Protein AF-A0A6I4XGI9-F1 (afdb_monomer)

Organism: Enterococcus gallinarum (NCBI:txid1353)

pLDDT: mean 75.85, std 15.96, range [40.69, 96.5]

Solvent-accessible surface area (backbone atoms only — not comparable to full-atom values): 9192 Å² total; per-residue (Å²): 80,65,35,30,35,78,42,50,72,64,50,80,80,29,55,51,99,86,40,35,40,38,61,90,55,81,55,53,95,74,41,89,34,65,91,36,75,52,30,46,52,41,50,51,52,49,53,50,52,42,33,70,73,49,69,47,84,83,88,54,54,76,43,65,34,24,69,55,68,59,60,55,60,49,50,68,68,71,69,59,78,69,54,76,54,31,28,38,39,32,32,50,41,57,64,72,53,57,70,53,54,39,53,53,28,54,51,76,47,72,69,56,53,45,46,54,46,60,76,68,38,94,77,68,79,64,70,68,40,53,66,64,62,97,77,63,62,91,64,35,47,27,30,37,26,56,76,50,50,62,88,29,58,73,45,77,46,79,98

InterPro domains:
  IPR024211 Protein of unknown function DUF3841 [PF12952] (3-127)

Mean predicted aligned error: 8.05 Å

Structure (mmCIF, N/CA/C/O backbone):
data_AF-A0A6I4XGI9-F1
#
_entry.id   AF-A0A6I4XGI9-F1
#
loop_
_atom_site.group_PDB
_atom_site.id
_atom_site.type_symbol
_atom_site.label_atom_id
_atom_site.label_alt_id
_atom_site.label_comp_id
_atom_site.label_asym_id
_atom_site.label_entity_id
_atom_site.label_seq_id
_atom_site.pdbx_PDB_ins_code
_atom_site.Cartn_x
_atom_site.Cartn_y
_atom_site.Cartn_z
_atom_site.occupancy
_atom_site.B_iso_or_equiv
_atom_site.auth_seq_id
_atom_site.auth_comp_id
_atom_site.auth_asym_id
_atom_site.auth_atom_id
_atom_site.pdbx_PDB_model_num
ATOM 1 N N . MET A 1 1 ? -11.053 8.996 0.704 1.00 88.69 1 MET A N 1
ATOM 2 C CA . MET A 1 1 ? -10.463 8.703 -0.621 1.00 88.69 1 MET A CA 1
ATOM 3 C C . MET A 1 1 ? -10.617 7.220 -0.895 1.00 88.69 1 MET A C 1
ATOM 5 O O . MET A 1 1 ? -10.416 6.443 0.028 1.00 88.69 1 MET A O 1
ATOM 9 N N . LYS A 1 2 ? -11.011 6.824 -2.109 1.00 91.56 2 LYS A N 1
ATOM 10 C CA . LYS A 1 2 ? -11.124 5.400 -2.448 1.00 91.56 2 LYS A CA 1
ATOM 11 C C . LYS A 1 2 ? -9.781 4.866 -2.920 1.00 91.56 2 LYS A C 1
ATOM 13 O O . LYS A 1 2 ? -9.142 5.507 -3.749 1.00 91.56 2 LYS A O 1
ATOM 18 N N . VAL A 1 3 ? -9.387 3.720 -2.384 1.00 91.44 3 VAL A N 1
ATOM 19 C CA . VAL A 1 3 ? -8.209 2.964 -2.818 1.00 91.44 3 VAL A CA 1
ATOM 20 C C . VAL A 1 3 ? -8.560 1.490 -2.911 1.00 91.44 3 VAL A C 1
ATOM 22 O O . VAL A 1 3 ? -9.529 1.026 -2.302 1.00 91.44 3 VAL A O 1
ATOM 25 N N . TYR A 1 4 ? -7.772 0.764 -3.684 1.00 88.81 4 TYR A N 1
ATOM 26 C CA . TYR A 1 4 ? -8.037 -0.620 -4.025 1.00 88.81 4 TYR A CA 1
ATOM 27 C C . TYR A 1 4 ? -6.819 -1.483 -3.742 1.00 88.81 4 TYR A C 1
ATOM 29 O O . TYR A 1 4 ? -5.695 -1.024 -3.915 1.00 88.81 4 TYR A O 1
ATOM 37 N N . THR A 1 5 ? -7.039 -2.725 -3.324 1.00 86.88 5 THR A N 1
ATOM 38 C CA . THR A 1 5 ? -5.969 -3.710 -3.135 1.00 86.88 5 THR A CA 1
ATOM 39 C C . THR A 1 5 ? -6.473 -5.121 -3.427 1.00 86.88 5 THR A C 1
ATOM 41 O O . THR A 1 5 ? -7.669 -5.404 -3.317 1.00 86.88 5 THR A O 1
ATOM 44 N N . VAL A 1 6 ? -5.562 -6.000 -3.825 1.00 82.69 6 VAL A N 1
ATOM 45 C CA . VAL A 1 6 ? -5.790 -7.426 -4.058 1.00 82.69 6 VAL A CA 1
ATOM 46 C C . VAL A 1 6 ? -4.969 -8.130 -3.002 1.00 82.69 6 VAL A C 1
ATOM 48 O O . VAL A 1 6 ? -3.761 -7.928 -2.933 1.00 82.69 6 VAL A O 1
ATOM 51 N N . GLN A 1 7 ? -5.635 -8.889 -2.144 1.00 83.88 7 GLN A N 1
ATOM 52 C CA . GLN A 1 7 ? -4.990 -9.531 -1.008 1.00 83.88 7 GLN A CA 1
ATOM 53 C C . GLN A 1 7 ? -5.5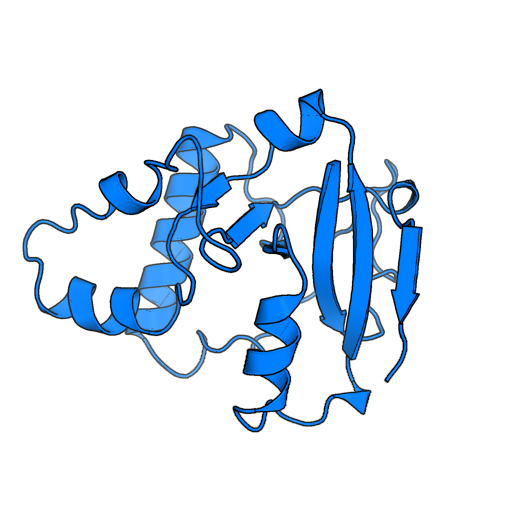21 -10.952 -0.845 1.00 83.88 7 GLN A C 1
ATOM 55 O O . GLN A 1 7 ? -6.646 -11.232 -1.276 1.00 83.88 7 GLN A O 1
ATOM 60 N N . PRO A 1 8 ? -4.745 -11.856 -0.234 1.00 81.12 8 PRO A N 1
ATOM 61 C CA . PRO A 1 8 ? -5.192 -13.219 0.011 1.00 81.12 8 PRO A CA 1
ATOM 62 C C . PRO A 1 8 ? -6.477 -13.281 0.841 1.00 81.12 8 PRO A C 1
ATOM 64 O O . PRO A 1 8 ? -6.810 -12.361 1.592 1.00 81.12 8 PRO A O 1
ATOM 67 N N . VAL A 1 9 ? -7.230 -14.372 0.703 1.00 84.50 9 VAL A N 1
ATOM 68 C CA . VAL A 1 9 ? -8.536 -14.538 1.371 1.00 84.50 9 VAL A CA 1
ATOM 69 C C . VAL A 1 9 ? -8.478 -14.418 2.900 1.00 84.50 9 VAL A C 1
ATOM 71 O O . VAL A 1 9 ? -9.483 -14.076 3.524 1.00 84.50 9 VAL A O 1
ATOM 74 N N . ASP A 1 10 ? -7.314 -14.653 3.506 1.00 84.81 10 ASP A N 1
ATOM 75 C CA . ASP A 1 10 ? -7.062 -14.573 4.946 1.00 84.81 10 ASP A CA 1
ATOM 76 C C . ASP A 1 10 ? -6.550 -13.199 5.426 1.00 84.81 10 ASP A C 1
ATOM 78 O O . ASP A 1 10 ? -6.311 -13.023 6.621 1.00 84.81 10 ASP A O 1
ATOM 82 N N . PHE A 1 11 ? -6.464 -12.196 4.544 1.00 86.19 11 PHE A N 1
ATOM 83 C CA . PHE A 1 11 ? -5.923 -10.858 4.833 1.00 86.19 11 PHE A CA 1
ATOM 84 C C . PHE A 1 11 ? -6.522 -10.181 6.080 1.00 86.19 11 PHE A C 1
ATOM 86 O O . PHE A 1 11 ? -5.827 -9.479 6.809 1.00 86.19 11 PHE A O 1
ATOM 93 N N . LEU A 1 12 ? -7.806 -10.418 6.375 1.00 89.12 12 LEU A N 1
ATOM 94 C CA . LEU A 1 12 ? -8.493 -9.827 7.533 1.00 89.12 12 LEU A CA 1
ATOM 95 C C . LEU A 1 12 ? -8.347 -10.624 8.840 1.00 89.12 12 LEU A C 1
ATOM 97 O O . LEU A 1 12 ? -8.829 -10.173 9.876 1.00 89.12 12 LEU A O 1
ATOM 101 N N . GLN A 1 13 ? -7.705 -11.795 8.829 1.00 86.81 13 GLN A N 1
ATOM 102 C CA . GLN A 1 13 ? -7.538 -12.628 10.033 1.00 86.81 13 GLN A CA 1
ATOM 103 C C . GLN A 1 13 ? -6.488 -12.083 11.012 1.00 86.81 13 GLN A C 1
ATOM 105 O O . GLN A 1 13 ? -6.298 -12.622 12.106 1.00 86.81 13 GLN A O 1
ATOM 110 N N . SER A 1 14 ? -5.772 -11.037 10.613 1.00 84.81 14 SER A N 1
ATOM 111 C CA . SER A 1 14 ? -4.613 -10.523 11.327 1.00 84.81 14 SER A CA 1
ATOM 112 C C . SER A 1 14 ? -4.762 -9.021 11.483 1.00 84.81 14 SER A C 1
ATOM 114 O O . SER A 1 14 ? -4.365 -8.238 10.628 1.00 84.81 14 SER A O 1
ATOM 116 N N . VAL A 1 15 ? -5.417 -8.635 12.571 1.00 90.38 15 VAL A N 1
ATOM 117 C CA . VAL A 1 15 ? -5.716 -7.247 12.912 1.00 90.38 15 VAL A CA 1
ATOM 118 C C . VAL A 1 15 ? -5.221 -7.004 14.328 1.00 90.38 15 VAL A C 1
ATOM 120 O O . VAL A 1 15 ? -5.436 -7.843 15.204 1.00 90.38 15 VAL A O 1
ATOM 123 N N . ASP A 1 16 ? -4.533 -5.888 14.539 1.00 90.81 16 ASP A N 1
ATOM 124 C CA . ASP A 1 16 ? -4.069 -5.503 15.868 1.00 90.81 16 ASP A CA 1
ATOM 125 C C . ASP A 1 16 ? -5.210 -4.982 16.760 1.00 90.81 16 ASP A C 1
ATOM 127 O O . ASP A 1 16 ? -6.370 -4.874 16.353 1.00 90.81 16 ASP A O 1
ATOM 131 N N . SER A 1 17 ? -4.885 -4.674 18.015 1.00 92.00 17 SER A N 1
ATOM 132 C CA . SER A 1 17 ? -5.850 -4.166 18.995 1.00 92.00 17 SER A CA 1
ATOM 133 C C . SER A 1 17 ? -6.483 -2.831 18.603 1.00 92.00 17 SER A C 1
ATOM 135 O O . SER A 1 17 ? -7.53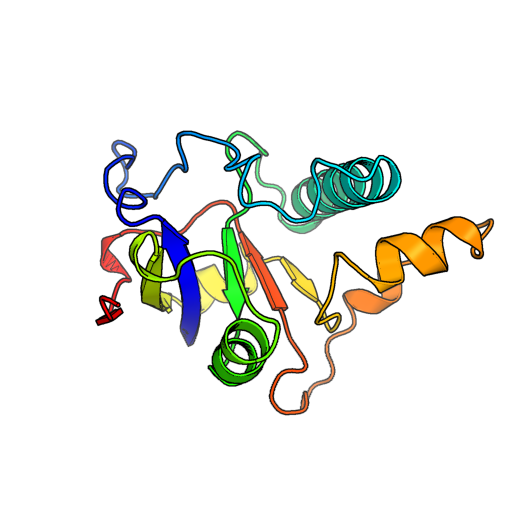9 -2.491 19.130 1.00 92.00 17 SER A O 1
ATOM 137 N N . GLU A 1 18 ? -5.853 -2.081 17.700 1.00 92.88 18 GLU A N 1
ATOM 138 C CA . GLU A 1 18 ? -6.334 -0.786 17.223 1.00 92.88 18 GLU A CA 1
ATOM 139 C C . GLU A 1 18 ? -7.175 -0.905 15.951 1.00 92.88 18 GLU A C 1
ATOM 141 O O . GLU A 1 18 ? -7.774 0.079 15.546 1.00 92.88 18 GLU A O 1
ATOM 146 N N . GLY A 1 19 ? -7.271 -2.092 15.340 1.00 93.50 19 GLY A N 1
ATOM 147 C CA . GLY A 1 19 ? -8.063 -2.309 14.131 1.00 93.50 19 GLY A CA 1
ATOM 148 C C . GLY A 1 19 ? -7.273 -2.194 12.825 1.00 93.50 19 GLY A C 1
ATOM 149 O O . GLY A 1 19 ? -7.871 -2.324 11.747 1.00 93.50 19 GLY A O 1
ATOM 150 N N . PHE A 1 20 ? -5.949 -2.015 12.885 1.00 93.31 20 PHE A N 1
ATOM 151 C CA . PHE A 1 20 ? -5.102 -2.018 11.696 1.00 93.31 20 PHE A CA 1
ATOM 152 C C . PHE A 1 20 ? -4.717 -3.431 11.281 1.00 93.31 20 PHE A C 1
ATOM 154 O O . PHE A 1 20 ? -4.314 -4.274 12.083 1.00 93.31 20 PHE A O 1
ATOM 161 N N . ILE A 1 21 ? -4.810 -3.666 9.980 1.00 91.62 21 ILE A N 1
ATOM 162 C CA . ILE A 1 21 ? -4.467 -4.931 9.351 1.00 91.62 21 ILE A CA 1
ATOM 163 C C . ILE A 1 21 ? -2.945 -5.109 9.398 1.00 91.62 21 ILE A C 1
ATOM 165 O O . ILE A 1 21 ? -2.176 -4.187 9.110 1.00 91.62 21 ILE A O 1
ATOM 169 N N . TYR A 1 22 ? -2.519 -6.300 9.792 1.00 85.62 22 TYR A N 1
ATOM 170 C CA . TYR A 1 22 ? -1.138 -6.747 9.858 1.00 85.62 22 TYR A CA 1
ATOM 171 C C . TYR A 1 22 ? -1.029 -8.019 9.016 1.00 85.62 22 TYR A C 1
ATOM 173 O O . TYR A 1 22 ? -1.487 -9.070 9.464 1.00 85.62 22 TYR A O 1
ATOM 181 N N . PRO A 1 23 ? -0.467 -7.977 7.800 1.00 68.69 23 PRO A N 1
ATOM 182 C CA . PRO A 1 23 ? -0.213 -9.201 7.051 1.00 68.69 23 PRO A CA 1
ATOM 183 C C . PRO A 1 23 ? 0.724 -10.095 7.879 1.00 68.69 23 PRO A C 1
ATOM 185 O O . PRO A 1 23 ? 1.843 -9.702 8.188 1.00 68.69 23 PRO A O 1
ATOM 188 N N . LYS A 1 24 ? 0.264 -11.284 8.296 1.00 59.53 24 LYS A N 1
ATOM 189 C CA . LYS A 1 24 ? 1.064 -12.214 9.126 1.00 59.53 24 LYS A CA 1
ATOM 190 C C . LYS A 1 24 ? 2.227 -12.860 8.377 1.00 59.53 24 LYS A C 1
ATOM 192 O O . LYS A 1 24 ? 3.072 -13.499 8.998 1.00 59.53 24 LYS A O 1
ATOM 197 N N . LYS A 1 25 ? 2.223 -12.759 7.053 1.00 62.09 25 LYS A N 1
ATOM 198 C CA . LYS A 1 25 ? 3.157 -13.424 6.161 1.00 62.09 25 LYS A CA 1
ATOM 199 C C . LYS A 1 25 ? 3.546 -12.405 5.095 1.00 62.09 25 LYS A C 1
ATOM 201 O O . LYS A 1 25 ? 2.653 -11.905 4.408 1.00 62.09 25 LYS A O 1
ATOM 206 N N . ARG A 1 26 ? 4.853 -12.203 4.881 1.00 57.97 26 ARG A N 1
ATOM 207 C CA . ARG A 1 26 ? 5.330 -11.804 3.552 1.00 57.97 26 ARG A CA 1
ATOM 208 C C . ARG A 1 26 ? 4.835 -12.922 2.667 1.00 57.97 26 ARG A C 1
ATOM 210 O O . ARG A 1 26 ? 5.286 -14.053 2.844 1.00 57.97 26 ARG A O 1
ATOM 217 N N . TYR A 1 27 ? 3.829 -12.675 1.835 1.00 53.38 27 TYR A N 1
ATOM 218 C CA . TYR A 1 27 ? 3.300 -13.702 0.943 1.00 53.38 27 TYR A CA 1
ATOM 219 C C . TYR A 1 27 ? 4.356 -13.971 -0.123 1.00 53.38 27 TYR A C 1
ATOM 221 O O . TYR A 1 27 ? 4.268 -13.481 -1.242 1.00 53.38 27 TYR A O 1
ATOM 229 N N . THR A 1 28 ? 5.412 -14.684 0.261 1.00 48.53 28 THR A N 1
ATOM 230 C CA . THR A 1 28 ? 6.630 -14.828 -0.527 1.00 48.53 28 THR A CA 1
ATOM 231 C C . THR A 1 28 ? 6.360 -15.569 -1.822 1.00 48.53 28 THR A C 1
ATOM 233 O O . THR A 1 28 ? 6.848 -15.201 -2.876 1.00 48.53 28 THR A O 1
ATOM 236 N N . GLU A 1 29 ? 5.461 -16.540 -1.737 1.00 40.69 29 GLU A N 1
ATOM 237 C CA . GLU A 1 29 ? 4.914 -17.324 -2.840 1.00 40.69 29 GLU A CA 1
ATOM 238 C C . GLU A 1 29 ? 4.033 -16.532 -3.827 1.00 40.69 29 GLU A C 1
ATOM 240 O O . GLU A 1 29 ? 3.705 -17.044 -4.894 1.00 40.69 29 GLU A O 1
ATOM 245 N N . LEU A 1 30 ? 3.620 -15.310 -3.473 1.00 41.94 30 LEU A N 1
ATOM 246 C CA . LEU A 1 30 ? 2.728 -14.456 -4.275 1.00 41.94 30 LEU A CA 1
ATOM 247 C C . LEU A 1 30 ? 3.357 -13.111 -4.627 1.00 41.94 30 LEU A C 1
ATOM 249 O O . LEU A 1 30 ? 2.870 -12.378 -5.486 1.00 41.94 30 LEU A O 1
ATOM 253 N N . SER A 1 31 ? 4.429 -12.770 -3.932 1.00 47.53 31 SER A N 1
ATOM 254 C CA . SER A 1 31 ? 5.218 -11.603 -4.214 1.00 47.53 31 SER A CA 1
ATOM 255 C C . SER A 1 31 ? 6.149 -11.951 -5.359 1.00 47.53 31 SER A C 1
ATOM 257 O O . SER A 1 31 ? 7.045 -12.785 -5.246 1.00 47.53 31 SER A O 1
ATOM 259 N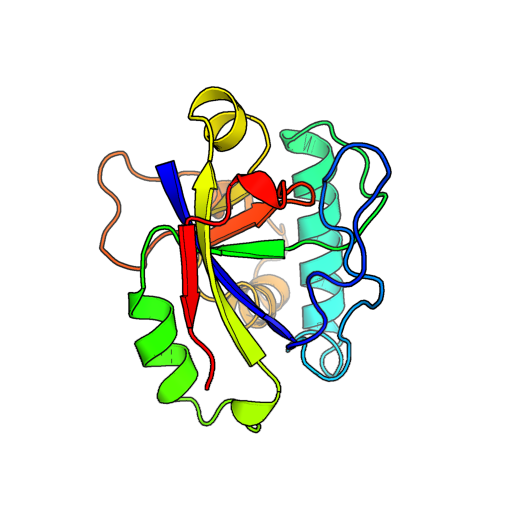 N . VAL A 1 32 ? 5.944 -11.237 -6.457 1.00 46.31 32 VAL A N 1
ATOM 260 C CA . VAL A 1 32 ? 6.785 -11.239 -7.659 1.00 46.31 32 VAL A CA 1
ATOM 261 C C . VAL A 1 32 ? 8.266 -10.941 -7.372 1.00 46.31 32 VAL A C 1
ATOM 263 O O . VAL A 1 32 ? 9.099 -11.042 -8.265 1.00 46.31 32 VAL A O 1
ATOM 266 N N . PHE A 1 33 ? 8.601 -10.587 -6.125 1.00 49.53 33 PHE A N 1
ATOM 267 C CA . PHE A 1 33 ? 9.930 -10.198 -5.685 1.00 49.53 33 PHE A CA 1
ATOM 268 C C . PHE A 1 33 ? 10.816 -11.337 -5.147 1.00 49.53 33 PHE A C 1
ATOM 270 O O . PHE A 1 33 ? 11.985 -11.089 -4.882 1.00 49.53 33 PHE A O 1
ATOM 277 N N . PHE A 1 34 ? 10.311 -12.563 -4.944 1.00 48.44 34 PHE A N 1
ATOM 278 C CA . PHE A 1 34 ? 11.075 -13.576 -4.186 1.00 48.44 34 PHE A CA 1
ATOM 279 C C . PHE A 1 34 ? 12.007 -14.469 -5.007 1.00 48.44 34 PHE A C 1
ATOM 281 O O . PHE A 1 34 ? 13.023 -14.908 -4.470 1.00 48.44 34 PHE A O 1
ATOM 288 N N . ASP A 1 35 ? 11.725 -14.681 -6.292 1.00 53.06 35 ASP A N 1
ATOM 289 C CA . ASP A 1 35 ? 12.554 -15.547 -7.146 1.00 53.06 35 ASP A CA 1
ATOM 290 C C . ASP A 1 35 ? 13.627 -14.767 -7.933 1.00 53.06 35 ASP A C 1
ATOM 292 O O . ASP A 1 35 ? 14.432 -15.362 -8.650 1.00 53.06 35 ASP A O 1
ATOM 296 N N . ASN A 1 36 ? 13.672 -13.435 -7.786 1.00 57.69 36 ASN A N 1
ATOM 297 C CA . ASN A 1 36 ? 14.638 -12.558 -8.448 1.00 57.69 36 ASN A CA 1
ATOM 298 C C . ASN A 1 36 ? 15.411 -11.711 -7.408 1.00 57.69 36 ASN A C 1
ATOM 300 O O . ASN A 1 36 ? 14.804 -10.869 -6.745 1.00 57.69 36 ASN A O 1
ATOM 304 N N . PRO A 1 37 ? 16.743 -11.877 -7.272 1.00 61.22 37 PRO A N 1
ATOM 305 C CA . PRO A 1 37 ? 17.572 -11.085 -6.357 1.00 61.22 37 PRO A CA 1
ATOM 306 C C . PRO A 1 37 ? 17.440 -9.564 -6.521 1.00 61.22 37 PRO A C 1
ATOM 308 O O . PRO A 1 37 ? 17.452 -8.843 -5.523 1.00 61.22 37 PRO A O 1
ATOM 311 N N . ASN A 1 38 ? 17.256 -9.074 -7.750 1.00 59.31 38 ASN A N 1
ATOM 312 C CA . ASN A 1 38 ? 17.071 -7.644 -8.021 1.00 59.31 38 ASN A CA 1
ATOM 313 C C . ASN A 1 38 ? 15.754 -7.141 -7.414 1.00 59.31 38 ASN A C 1
ATOM 315 O O . ASN A 1 38 ? 15.670 -6.035 -6.883 1.00 59.31 38 ASN A O 1
ATOM 319 N N . ALA A 1 39 ? 14.745 -8.007 -7.392 1.00 65.00 39 ALA A N 1
ATOM 320 C CA . ALA A 1 39 ? 13.422 -7.688 -6.898 1.00 65.00 39 ALA A CA 1
ATOM 321 C C 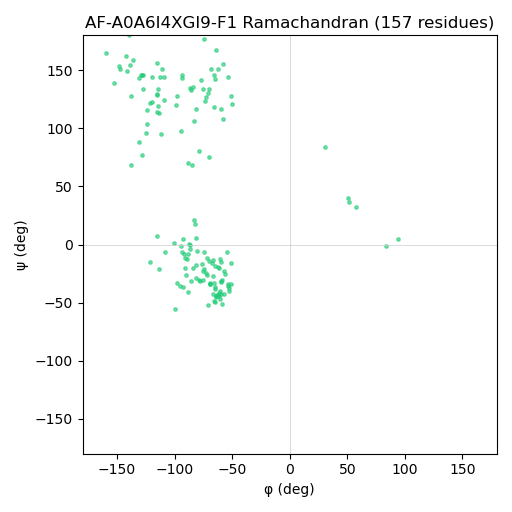. ALA A 1 39 ? 13.400 -7.624 -5.353 1.00 65.00 39 ALA A C 1
ATOM 323 O O . ALA A 1 39 ? 12.686 -6.808 -4.769 1.00 65.00 39 ALA A O 1
ATOM 324 N N . VAL A 1 40 ? 14.256 -8.403 -4.682 1.00 70.19 40 VAL A N 1
ATOM 325 C CA . VAL A 1 40 ? 14.514 -8.266 -3.238 1.00 70.19 40 VAL A CA 1
ATOM 326 C C . VAL A 1 40 ? 15.212 -6.937 -2.921 1.00 70.19 40 VAL A C 1
ATOM 328 O O . VAL A 1 40 ? 14.823 -6.259 -1.969 1.00 70.19 40 VAL A O 1
ATOM 331 N N . GLY A 1 41 ? 16.204 -6.534 -3.724 1.00 71.38 41 GLY A N 1
ATOM 332 C CA . GLY A 1 41 ? 16.886 -5.240 -3.580 1.00 71.38 41 GLY A CA 1
ATOM 333 C C . GLY A 1 41 ? 15.932 -4.052 -3.737 1.00 71.38 41 GLY A C 1
ATOM 334 O O . GLY A 1 41 ? 15.886 -3.172 -2.878 1.00 71.38 41 GLY A O 1
ATOM 335 N N . ALA A 1 42 ? 15.091 -4.095 -4.771 1.00 72.75 42 ALA A N 1
ATOM 336 C CA . ALA A 1 42 ? 14.033 -3.121 -5.022 1.00 72.75 42 ALA A CA 1
ATOM 337 C C . ALA A 1 42 ? 13.046 -2.993 -3.845 1.00 72.75 42 ALA A C 1
ATOM 339 O O . ALA A 1 42 ? 12.677 -1.882 -3.457 1.00 72.75 42 ALA A O 1
ATOM 340 N N . LEU A 1 43 ? 12.641 -4.119 -3.245 1.00 76.38 43 LEU A N 1
ATOM 341 C CA . LEU A 1 43 ? 11.765 -4.122 -2.072 1.00 76.38 43 LEU A CA 1
ATOM 342 C C . LEU A 1 43 ? 12.437 -3.469 -0.857 1.00 76.38 43 LEU A C 1
ATOM 344 O O . LEU A 1 43 ? 11.802 -2.663 -0.182 1.00 76.38 43 LEU A O 1
ATOM 348 N N . HIS A 1 44 ? 13.704 -3.784 -0.584 1.00 78.25 44 HIS A N 1
ATOM 349 C CA . HIS A 1 44 ? 14.434 -3.177 0.532 1.00 78.25 44 HIS A CA 1
ATOM 350 C C . HIS A 1 44 ? 14.598 -1.669 0.365 1.00 78.25 44 HIS A C 1
ATOM 352 O O . HIS A 1 44 ? 14.333 -0.916 1.299 1.00 78.25 44 HIS A O 1
ATOM 358 N N . TRP A 1 45 ? 14.946 -1.219 -0.837 1.00 80.75 45 TRP A N 1
ATOM 359 C CA . TRP A 1 45 ? 15.011 0.207 -1.135 1.00 80.75 45 TRP A CA 1
ATOM 360 C C . TRP A 1 45 ? 13.654 0.900 -0.935 1.00 80.75 45 TRP A C 1
ATOM 362 O O . TRP A 1 45 ? 13.569 1.960 -0.316 1.00 80.75 45 TRP A O 1
ATOM 372 N N . LEU A 1 46 ? 12.560 0.271 -1.376 1.00 81.69 46 LEU A N 1
ATOM 373 C CA . LEU A 1 46 ? 11.211 0.782 -1.136 1.00 81.69 46 LEU A CA 1
ATOM 374 C C . LEU A 1 46 ? 10.878 0.868 0.365 1.00 81.69 46 LEU A C 1
ATOM 376 O O . LEU A 1 46 ? 10.272 1.839 0.817 1.00 81.69 46 LEU A O 1
ATOM 380 N N . GLU A 1 47 ? 11.254 -0.143 1.142 1.00 86.00 47 GLU A N 1
ATOM 381 C CA . GLU A 1 47 ? 11.083 -0.174 2.597 1.00 86.00 47 GLU A CA 1
ATOM 382 C C . GLU A 1 47 ? 11.844 0.970 3.295 1.00 86.00 47 GLU A C 1
ATOM 384 O O . GLU A 1 47 ? 11.308 1.616 4.209 1.00 86.00 47 GLU A O 1
ATOM 389 N N . GLU A 1 48 ? 13.058 1.273 2.832 1.00 87.06 48 GLU A N 1
ATOM 390 C CA . GLU A 1 48 ? 13.863 2.408 3.293 1.00 87.06 48 GLU A CA 1
ATOM 391 C C . GLU A 1 48 ? 13.199 3.748 2.953 1.00 87.06 48 GLU A C 1
ATOM 393 O O . GLU A 1 48 ? 13.006 4.588 3.839 1.00 87.06 48 GLU A O 1
ATOM 398 N N . GLU A 1 49 ? 12.766 3.933 1.704 1.00 87.94 49 GLU A N 1
ATOM 399 C CA . GLU A 1 49 ? 12.099 5.159 1.259 1.00 87.94 49 GLU A CA 1
ATOM 400 C C . GLU A 1 49 ? 10.753 5.377 1.958 1.00 87.94 49 GLU A C 1
ATOM 402 O O . GLU A 1 49 ? 10.425 6.502 2.355 1.00 87.94 49 GLU A O 1
ATOM 407 N N . TYR A 1 50 ? 9.993 4.306 2.196 1.00 90.25 50 TYR A N 1
ATOM 408 C CA . TYR A 1 50 ? 8.786 4.355 3.015 1.00 90.25 50 TYR A CA 1
ATOM 409 C C . TYR A 1 50 ? 9.105 4.853 4.425 1.00 90.25 50 TYR A C 1
ATOM 411 O O . TYR A 1 50 ? 8.501 5.822 4.888 1.00 90.25 50 TYR A O 1
ATOM 419 N N . THR A 1 51 ? 10.090 4.252 5.090 1.00 90.31 51 THR A N 1
ATOM 420 C CA . THR A 1 51 ? 10.472 4.624 6.460 1.00 90.31 51 THR A CA 1
ATOM 421 C C . THR A 1 51 ? 10.942 6.081 6.536 1.00 90.31 51 THR A C 1
ATOM 423 O O . THR A 1 51 ? 10.505 6.834 7.410 1.00 90.31 51 THR A O 1
ATOM 426 N N . LYS A 1 52 ? 11.773 6.513 5.581 1.00 90.00 52 LYS A N 1
ATOM 427 C CA . LYS A 1 52 ? 12.330 7.871 5.479 1.00 90.00 52 LYS A CA 1
ATOM 428 C C . LYS A 1 52 ? 11.254 8.938 5.255 1.00 90.00 52 LYS A C 1
ATOM 430 O O . LYS A 1 52 ? 11.280 9.981 5.910 1.00 90.00 52 LYS A O 1
ATOM 435 N N . ARG A 1 53 ? 10.301 8.698 4.347 1.00 90.88 53 ARG A N 1
ATOM 436 C CA . ARG A 1 53 ? 9.298 9.702 3.934 1.00 90.88 53 ARG A CA 1
ATOM 437 C C . ARG A 1 53 ? 8.046 9.704 4.790 1.00 90.88 53 ARG A C 1
ATOM 439 O O . ARG A 1 53 ? 7.517 10.768 5.101 1.00 90.88 53 ARG A O 1
ATOM 446 N N . ILE A 1 54 ? 7.558 8.520 5.146 1.00 92.31 54 ILE A N 1
ATOM 447 C CA . ILE A 1 54 ? 6.322 8.356 5.916 1.00 92.31 54 ILE A CA 1
ATOM 448 C C . ILE A 1 54 ? 6.588 8.498 7.416 1.00 92.31 54 ILE A C 1
ATOM 450 O O . ILE A 1 54 ? 5.675 8.834 8.170 1.00 92.31 54 ILE A O 1
ATOM 454 N N . GLN A 1 55 ? 7.845 8.318 7.845 1.00 88.31 55 GLN A N 1
ATOM 455 C CA . GLN A 1 55 ? 8.269 8.440 9.244 1.00 88.31 55 GLN A CA 1
ATOM 456 C C . GLN A 1 55 ? 7.498 7.487 10.169 1.00 88.31 55 GLN A C 1
ATOM 458 O O . GLN A 1 55 ? 7.227 7.797 11.331 1.00 88.31 55 GLN A O 1
ATOM 463 N N . LEU A 1 56 ? 7.127 6.319 9.639 1.00 85.31 56 LEU A N 1
ATOM 464 C CA . LEU A 1 56 ? 6.539 5.222 10.394 1.00 85.31 56 LEU A CA 1
ATOM 465 C C . LEU A 1 56 ? 7.512 4.044 10.423 1.00 85.31 56 LEU A C 1
ATOM 467 O O . LEU A 1 56 ? 8.181 3.792 9.420 1.00 85.31 56 LEU A O 1
ATOM 471 N N . PRO A 1 57 ? 7.576 3.301 11.541 1.00 81.56 57 PRO A N 1
ATOM 472 C CA . PRO A 1 57 ? 8.380 2.094 11.601 1.00 81.56 57 PRO A CA 1
ATOM 473 C C . PRO A 1 57 ? 7.824 1.038 10.642 1.00 81.56 57 PRO A C 1
ATOM 475 O O . PRO A 1 57 ? 6.607 0.866 10.512 1.00 81.56 57 PRO A O 1
ATOM 478 N N . LEU A 1 58 ? 8.731 0.297 10.012 1.00 85.62 58 LEU A N 1
ATOM 479 C CA . LEU A 1 58 ? 8.403 -0.886 9.230 1.00 85.62 58 LEU A CA 1
ATOM 480 C C . LEU A 1 58 ? 8.303 -2.114 10.148 1.00 85.62 58 LEU A C 1
ATOM 482 O O . LEU A 1 58 ? 9.133 -3.014 10.138 1.00 85.62 58 LEU A O 1
ATOM 486 N N . ASP A 1 59 ? 7.282 -2.121 10.997 1.00 83.44 59 ASP A N 1
ATOM 487 C CA . ASP A 1 59 ? 6.973 -3.220 11.920 1.00 83.44 59 ASP A CA 1
ATOM 488 C C . ASP A 1 59 ? 6.104 -4.318 11.283 1.00 83.44 59 ASP A C 1
ATOM 490 O O . ASP A 1 59 ? 5.728 -5.284 11.949 1.00 83.44 59 ASP A O 1
ATOM 494 N N . ARG A 1 60 ? 5.736 -4.149 10.008 1.00 83.94 60 ARG A N 1
ATOM 495 C CA . ARG A 1 60 ? 4.837 -5.021 9.249 1.00 83.94 60 ARG A CA 1
ATOM 496 C C . ARG A 1 60 ? 5.019 -4.832 7.748 1.00 83.94 60 ARG A C 1
ATOM 498 O O . ARG A 1 60 ? 5.574 -3.822 7.319 1.00 83.94 60 ARG A O 1
ATOM 505 N N . ASP A 1 61 ? 4.491 -5.773 6.976 1.00 82.06 61 ASP A N 1
ATOM 506 C CA . ASP A 1 61 ? 4.627 -5.758 5.523 1.00 82.06 61 ASP A CA 1
ATOM 507 C C . ASP A 1 61 ? 3.857 -4.624 4.843 1.00 82.06 61 ASP A C 1
ATOM 509 O O . ASP A 1 61 ? 2.809 -4.163 5.311 1.00 82.06 61 ASP A O 1
ATOM 513 N N . LEU A 1 62 ? 4.389 -4.206 3.693 1.00 86.06 62 LEU A N 1
ATOM 514 C CA . LEU A 1 62 ? 3.778 -3.220 2.815 1.00 86.06 62 LEU A CA 1
ATOM 515 C C . LEU A 1 62 ? 2.542 -3.799 2.118 1.00 86.06 62 LEU A C 1
ATOM 517 O O . LEU A 1 62 ? 2.570 -4.862 1.499 1.00 86.06 62 LEU A O 1
ATOM 521 N N . ILE A 1 63 ? 1.451 -3.045 2.180 1.00 87.56 63 ILE A N 1
ATOM 522 C CA . ILE A 1 63 ? 0.200 -3.308 1.480 1.00 87.56 63 ILE A CA 1
ATOM 523 C C . ILE A 1 63 ? 0.173 -2.434 0.230 1.00 87.56 63 ILE A C 1
ATOM 525 O O . ILE A 1 63 ? 0.183 -1.203 0.320 1.00 87.56 63 ILE A O 1
ATOM 529 N N . TRP A 1 64 ? 0.093 -3.082 -0.926 1.00 85.31 64 TRP A N 1
ATOM 530 C CA . TRP A 1 64 ? 0.001 -2.436 -2.232 1.00 85.31 64 TRP A CA 1
ATOM 531 C C . TRP A 1 64 ? -1.392 -1.863 -2.469 1.00 85.31 64 TRP A C 1
ATOM 533 O O . TRP A 1 64 ? -2.404 -2.524 -2.221 1.00 85.31 64 TRP A O 1
ATOM 543 N N . LEU A 1 65 ? -1.441 -0.628 -2.953 1.00 87.75 65 LEU A N 1
ATOM 544 C CA . LEU A 1 65 ? -2.649 0.153 -3.160 1.00 87.75 65 LEU A CA 1
ATOM 545 C C . LEU A 1 65 ? -2.678 0.770 -4.556 1.00 87.75 65 LEU A C 1
ATOM 547 O O . LEU A 1 65 ? -1.686 1.308 -5.043 1.00 87.75 65 LEU A O 1
ATOM 551 N N . TRP A 1 66 ? -3.871 0.817 -5.137 1.00 86.62 66 TRP A N 1
ATOM 552 C CA . TRP A 1 66 ? -4.148 1.525 -6.383 1.00 86.62 66 TRP A CA 1
ATOM 553 C C . TRP A 1 66 ? -5.199 2.608 -6.172 1.00 86.62 66 TRP A C 1
ATOM 555 O O . TRP A 1 66 ? -6.149 2.436 -5.398 1.00 86.62 66 TRP A O 1
ATOM 565 N N . ARG A 1 67 ? -5.054 3.733 -6.881 1.00 84.56 67 ARG A N 1
ATOM 566 C CA . ARG A 1 67 ? -6.076 4.797 -6.895 1.00 84.56 67 ARG A CA 1
ATOM 567 C C . ARG A 1 67 ? -7.300 4.424 -7.727 1.00 84.56 67 ARG A C 1
ATOM 569 O O . ARG A 1 67 ? -8.377 4.985 -7.518 1.00 84.56 67 ARG A O 1
ATOM 576 N N . ASP A 1 68 ? -7.147 3.478 -8.643 1.00 81.19 68 ASP A N 1
ATOM 577 C CA . ASP A 1 68 ? -8.203 2.997 -9.516 1.00 81.19 68 ASP A CA 1
ATOM 578 C C . ASP A 1 68 ? -8.153 1.473 -9.711 1.00 81.19 68 ASP A C 1
ATOM 580 O O . ASP A 1 68 ? -7.350 0.762 -9.113 1.00 81.19 68 ASP A O 1
ATOM 584 N N . THR A 1 69 ? -9.097 0.965 -10.501 1.00 71.88 69 THR A N 1
ATOM 585 C CA . THR A 1 69 ? -9.315 -0.469 -10.698 1.00 71.88 69 THR A CA 1
ATOM 586 C C . THR A 1 69 ? -8.725 -1.000 -12.002 1.00 71.88 69 THR A C 1
ATOM 588 O O . THR A 1 69 ? -8.884 -2.189 -12.274 1.00 71.88 69 THR A O 1
ATOM 591 N N . CYS A 1 70 ? -8.061 -0.189 -12.841 1.00 65.31 70 CYS A N 1
ATOM 592 C CA . CYS A 1 70 ? -7.587 -0.705 -14.131 1.00 65.31 70 CYS A CA 1
ATOM 593 C C . CYS A 1 70 ? -6.416 -1.656 -14.008 1.00 65.31 70 CYS A C 1
ATOM 595 O O . CYS A 1 70 ? -6.319 -2.572 -14.820 1.00 65.31 70 CYS A O 1
ATOM 597 N N . HIS A 1 71 ? -5.623 -1.532 -12.949 1.00 61.88 71 HIS A N 1
ATOM 598 C CA . HIS A 1 71 ? -4.607 -2.518 -12.592 1.00 61.88 71 HIS A CA 1
ATOM 599 C C . HIS A 1 71 ? -5.185 -3.926 -12.417 1.00 61.88 71 HIS A C 1
ATOM 601 O O . HIS A 1 71 ? -4.505 -4.904 -12.694 1.00 61.88 71 HIS A O 1
ATOM 607 N N . LEU A 1 72 ? -6.478 -4.059 -12.092 1.00 59.56 72 LEU A N 1
ATOM 608 C CA . LEU A 1 72 ? -7.153 -5.361 -12.069 1.00 59.56 72 LEU A CA 1
ATOM 609 C C . LEU A 1 72 ? -7.327 -5.960 -13.461 1.00 59.56 72 LEU A C 1
ATOM 611 O O . LEU A 1 72 ? -7.336 -7.178 -13.606 1.00 59.56 72 LEU A O 1
ATOM 615 N N . LYS A 1 73 ? -7.518 -5.124 -14.489 1.00 59.88 73 LYS A N 1
ATOM 616 C CA . LYS A 1 73 ? -7.606 -5.606 -15.872 1.00 59.88 73 LYS A CA 1
ATOM 617 C C . LYS A 1 73 ? -6.253 -6.125 -16.352 1.00 59.88 73 LYS A C 1
ATOM 619 O O . LYS A 1 73 ? -6.257 -7.082 -17.116 1.00 59.88 73 LYS A O 1
ATOM 624 N N . TYR A 1 74 ? -5.155 -5.520 -15.901 1.00 57.97 74 TYR A N 1
ATOM 625 C CA . TYR A 1 74 ? -3.793 -5.989 -16.168 1.00 57.97 74 TYR A CA 1
ATOM 626 C C . TYR A 1 74 ? -3.494 -7.276 -15.395 1.00 57.97 74 TYR A C 1
ATOM 628 O O . TYR A 1 74 ? -3.280 -8.305 -16.023 1.00 57.97 74 TYR A O 1
ATOM 636 N N . ALA A 1 75 ? -3.717 -7.294 -14.076 1.00 54.28 75 ALA A N 1
ATOM 637 C CA . ALA A 1 75 ? -3.550 -8.498 -13.258 1.00 54.28 75 ALA A CA 1
ATOM 638 C C . ALA A 1 75 ? -4.333 -9.710 -13.807 1.00 54.28 75 ALA A C 1
ATOM 640 O O . ALA A 1 75 ? -3.847 -10.834 -13.797 1.00 54.28 75 ALA A O 1
ATOM 641 N N . ARG A 1 76 ? -5.544 -9.499 -14.343 1.00 56.44 76 ARG A N 1
ATOM 642 C CA . ARG A 1 76 ? -6.338 -10.565 -14.984 1.00 56.44 76 ARG A CA 1
ATOM 643 C C . ARG A 1 76 ? -5.815 -11.016 -16.352 1.00 56.44 76 ARG A C 1
ATOM 645 O O . ARG A 1 76 ? -6.161 -12.116 -16.771 1.00 56.44 76 ARG A O 1
ATOM 652 N N . LYS A 1 77 ? -5.074 -10.173 -17.074 1.00 54.06 77 LYS A N 1
ATOM 653 C CA . LYS A 1 77 ? -4.507 -10.478 -18.398 1.00 54.06 77 LYS A CA 1
ATOM 654 C C . LYS A 1 77 ? -3.156 -11.184 -18.311 1.00 54.06 77 LYS A C 1
ATOM 656 O O . LYS A 1 77 ? -2.891 -12.027 -19.160 1.00 54.06 77 LYS A O 1
ATOM 661 N N . ASP A 1 78 ? -2.369 -10.909 -17.277 1.00 51.69 78 ASP A N 1
ATOM 662 C CA . ASP A 1 78 ? -0.992 -11.410 -17.146 1.00 51.69 78 ASP A CA 1
ATOM 663 C C . ASP A 1 78 ? -0.904 -12.838 -16.571 1.00 51.69 78 ASP A C 1
ATOM 665 O O . ASP A 1 78 ? 0.130 -13.247 -16.056 1.00 51.69 78 ASP A O 1
ATOM 669 N N . ASN A 1 79 ? -1.990 -13.623 -16.652 1.00 51.16 79 ASN A N 1
ATOM 670 C CA . ASN A 1 79 ? -2.083 -14.979 -16.094 1.00 51.16 79 ASN A CA 1
ATOM 671 C C . ASN A 1 79 ? -1.654 -15.067 -14.616 1.00 51.16 79 ASN A C 1
ATOM 673 O O . ASN A 1 79 ? -1.024 -16.049 -14.218 1.00 51.16 79 ASN A O 1
ATOM 677 N N . PHE A 1 80 ? -2.015 -14.073 -13.790 1.00 52.19 80 PHE A N 1
ATOM 678 C CA . PHE A 1 80 ? -1.797 -14.171 -12.345 1.00 52.19 80 PHE A CA 1
ATOM 679 C C . PHE A 1 80 ? -2.370 -15.491 -11.813 1.00 52.19 80 PHE A C 1
ATOM 681 O O . PHE A 1 80 ? -3.522 -15.857 -12.070 1.00 52.19 80 PHE A O 1
ATOM 688 N N . THR A 1 81 ? -1.518 -16.205 -11.089 1.00 52.75 81 THR A N 1
ATOM 689 C CA . THR A 1 81 ? -1.735 -17.517 -10.488 1.00 52.75 81 THR A CA 1
ATOM 690 C C . THR A 1 81 ? -3.041 -17.542 -9.689 1.00 52.75 81 THR A C 1
ATOM 692 O O . THR A 1 81 ? -3.201 -16.771 -8.752 1.00 52.75 81 THR A O 1
ATOM 695 N N . ASP A 1 82 ? -3.966 -18.433 -10.063 1.00 64.00 82 ASP A N 1
ATOM 696 C CA . ASP A 1 82 ? -5.170 -18.834 -9.314 1.00 64.00 82 ASP A CA 1
ATOM 697 C C . ASP A 1 82 ? -5.809 -17.754 -8.406 1.00 64.00 82 ASP A C 1
ATOM 699 O O . ASP A 1 82 ? -5.618 -17.716 -7.185 1.00 64.00 82 ASP A O 1
ATOM 703 N N . PHE A 1 83 ? -6.644 -16.901 -9.008 1.00 67.50 83 PHE A N 1
ATOM 704 C CA . PHE A 1 83 ? -7.385 -15.843 -8.313 1.00 67.50 83 PHE A CA 1
ATOM 705 C C . PHE A 1 83 ? -8.347 -16.338 -7.220 1.00 67.50 83 PHE A C 1
ATOM 707 O O . PHE A 1 83 ? -8.794 -15.512 -6.421 1.00 67.50 83 PHE A O 1
ATOM 714 N N . SER A 1 84 ? -8.643 -17.643 -7.131 1.00 74.44 84 SER A N 1
ATOM 715 C CA . SER A 1 84 ? -9.511 -18.197 -6.077 1.00 74.44 84 SER A CA 1
ATOM 716 C C . SER A 1 84 ? -8.941 -18.003 -4.666 1.00 74.44 84 SER A C 1
ATOM 718 O O . SER A 1 84 ? -9.671 -18.033 -3.677 1.00 74.44 84 SER A O 1
ATOM 720 N N . LYS A 1 85 ? -7.632 -17.745 -4.562 1.00 77.00 85 LYS A N 1
ATOM 721 C CA . LYS A 1 85 ? -6.931 -17.493 -3.296 1.00 77.00 85 LYS A CA 1
ATOM 722 C C . LYS A 1 85 ? -6.944 -16.027 -2.869 1.00 77.00 85 LYS A C 1
ATOM 724 O O . LYS A 1 85 ? -6.399 -15.705 -1.813 1.00 77.00 85 LYS A O 1
ATOM 729 N N . TYR A 1 86 ? -7.575 -15.148 -3.648 1.00 80.00 86 TYR A N 1
ATOM 730 C CA . TYR A 1 86 ? -7.529 -13.705 -3.442 1.00 80.00 86 TYR A CA 1
ATOM 731 C C . TYR A 1 86 ? -8.907 -13.066 -3.428 1.00 80.00 86 TYR A C 1
ATOM 733 O O . TYR A 1 86 ? -9.798 -13.411 -4.201 1.00 80.00 86 TYR A O 1
ATOM 741 N N . ASN A 1 87 ? -9.021 -12.033 -2.604 1.00 85.19 87 ASN A N 1
ATOM 742 C CA . ASN A 1 87 ? -10.136 -11.108 -2.594 1.00 85.19 87 ASN A CA 1
ATOM 743 C C . ASN A 1 87 ? -9.688 -9.737 -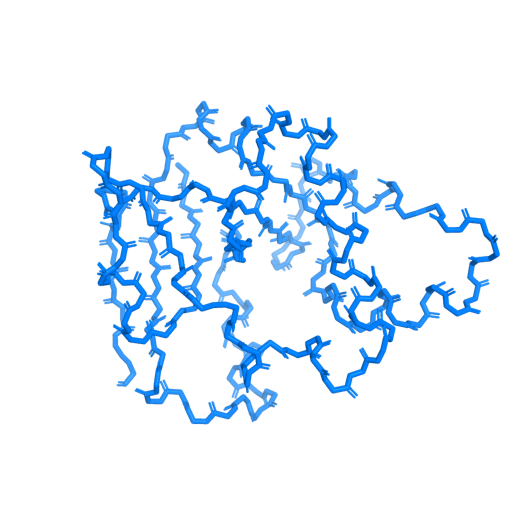3.098 1.00 85.19 87 ASN A C 1
ATOM 745 O O . ASN A 1 87 ? -8.552 -9.295 -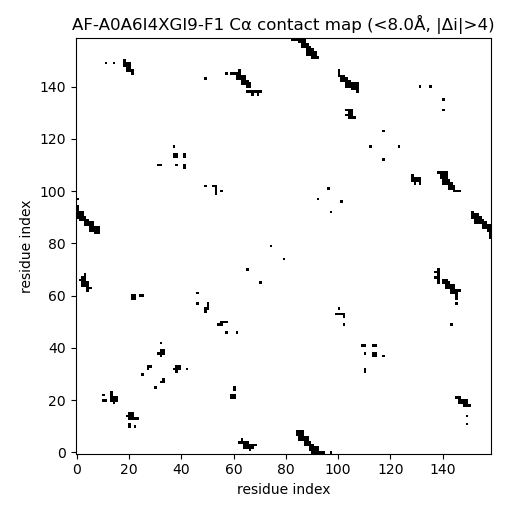2.901 1.00 85.19 87 ASN A O 1
ATOM 749 N N . PHE A 1 88 ? -10.634 -9.025 -3.695 1.00 85.19 88 PHE A N 1
ATOM 750 C CA . PHE A 1 88 ? -10.469 -7.624 -4.032 1.00 85.19 88 PHE A CA 1
ATOM 751 C C . PHE A 1 88 ? -11.117 -6.737 -2.974 1.00 85.19 88 PHE A C 1
ATOM 753 O O . PHE A 1 88 ? -12.307 -6.874 -2.678 1.00 85.19 88 PHE A O 1
ATOM 760 N N . TYR A 1 89 ? -10.352 -5.785 -2.455 1.00 89.88 89 TYR A N 1
ATOM 761 C CA . TYR A 1 89 ? -10.788 -4.869 -1.415 1.00 89.88 89 TYR A CA 1
ATOM 762 C C . TYR A 1 89 ? -10.839 -3.437 -1.941 1.00 89.88 89 TYR A C 1
ATOM 764 O O . TYR A 1 89 ? -9.898 -2.941 -2.557 1.00 89.88 89 TYR A O 1
ATOM 772 N N . CYS A 1 90 ? -11.940 -2.753 -1.643 1.00 93.31 90 CYS A N 1
ATOM 773 C CA . CYS A 1 90 ? -12.077 -1.310 -1.789 1.00 93.31 90 CYS A CA 1
ATOM 774 C C . CYS A 1 90 ? -12.119 -0.688 -0.397 1.00 93.31 90 CYS A C 1
ATOM 776 O O . CYS A 1 90 ? -13.006 -1.019 0.393 1.00 93.31 90 CYS A O 1
ATOM 778 N N . PHE A 1 91 ? -11.225 0.258 -0.137 1.00 95.06 91 PHE A N 1
ATOM 779 C CA . PHE A 1 91 ? -11.176 1.026 1.100 1.00 95.06 91 PHE A CA 1
ATOM 780 C C . PHE A 1 91 ? -11.596 2.472 0.854 1.00 95.06 91 PHE A C 1
ATOM 782 O O . PHE A 1 91 ? -11.270 3.049 -0.182 1.00 95.06 91 PHE A O 1
ATOM 789 N N . GLU A 1 92 ? -12.289 3.073 1.815 1.00 96.31 92 GLU A N 1
ATOM 790 C CA . GLU A 1 92 ? -12.556 4.505 1.877 1.00 96.31 92 GLU A CA 1
ATOM 791 C C . GLU A 1 92 ? -11.798 5.108 3.060 1.00 96.31 92 GLU A C 1
ATOM 793 O O . GLU A 1 92 ? -12.246 5.080 4.200 1.00 96.31 92 GLU A O 1
ATOM 798 N N . ILE A 1 93 ? -10.610 5.629 2.772 1.00 94.06 93 ILE A N 1
ATOM 799 C CA . ILE A 1 93 ? -9.671 6.095 3.793 1.00 94.06 93 ILE A CA 1
ATOM 800 C C . ILE A 1 93 ? -9.818 7.599 4.067 1.00 94.06 93 ILE A C 1
ATOM 802 O O . ILE A 1 93 ? -10.049 8.363 3.117 1.00 94.06 93 ILE A O 1
ATOM 806 N N . PRO A 1 94 ? -9.663 8.057 5.325 1.00 94.19 94 PRO A N 1
ATOM 807 C CA . PRO A 1 94 ? -9.636 9.481 5.657 1.00 94.19 94 PRO A CA 1
ATOM 808 C C . PRO A 1 94 ? -8.588 10.234 4.832 1.00 94.19 94 PRO A C 1
ATOM 810 O O . PRO A 1 94 ? -7.523 9.695 4.520 1.00 94.19 94 PRO A O 1
ATOM 813 N N . ILE A 1 95 ? -8.880 11.477 4.441 1.00 89.94 95 ILE A N 1
ATOM 814 C CA . ILE A 1 95 ? -8.000 12.232 3.536 1.00 89.94 95 ILE A CA 1
ATOM 815 C C . ILE A 1 95 ? -6.678 12.611 4.211 1.00 89.94 95 ILE A C 1
ATOM 817 O O . ILE A 1 95 ? -5.630 12.606 3.568 1.00 89.94 95 ILE A O 1
ATOM 821 N N . GLU A 1 96 ? -6.719 12.882 5.512 1.00 90.62 96 GLU A N 1
ATOM 822 C CA . GLU A 1 96 ? -5.551 13.149 6.347 1.00 90.62 96 GLU A CA 1
ATOM 823 C C . GLU A 1 96 ? -4.641 11.921 6.371 1.00 90.62 96 GLU A C 1
ATOM 825 O O . GLU A 1 96 ? -3.429 12.030 6.185 1.00 90.62 96 GLU A O 1
ATOM 830 N N . PHE A 1 97 ? -5.245 10.739 6.515 1.00 90.00 97 PHE A N 1
ATOM 831 C CA . PHE A 1 97 ? -4.526 9.477 6.509 1.00 90.00 97 PHE A CA 1
ATOM 832 C C . PHE A 1 97 ? -3.895 9.193 5.142 1.00 90.00 97 PHE A C 1
ATOM 834 O O . PHE A 1 97 ? -2.702 8.903 5.066 1.00 90.00 97 PHE A O 1
ATOM 841 N N . TYR A 1 98 ? -4.682 9.342 4.071 1.00 87.38 98 TYR A N 1
ATOM 842 C CA . TYR A 1 98 ? -4.263 9.155 2.679 1.00 87.38 98 TYR A CA 1
ATOM 843 C C . TYR A 1 98 ? -3.021 9.970 2.312 1.00 87.38 98 TYR A C 1
ATOM 845 O O . TYR A 1 98 ? -2.167 9.487 1.574 1.00 87.38 98 TYR A O 1
ATOM 853 N N . ARG A 1 99 ? -2.940 11.217 2.793 1.00 85.81 99 ARG A N 1
ATOM 854 C CA . ARG A 1 99 ? -1.837 12.133 2.475 1.00 85.81 99 ARG A CA 1
ATOM 855 C C . ARG A 1 99 ? -0.565 11.833 3.259 1.00 85.81 99 ARG A C 1
ATOM 857 O O . ARG A 1 99 ? 0.511 12.125 2.758 1.00 85.81 99 ARG A O 1
ATOM 864 N N . LYS A 1 100 ? -0.694 11.321 4.485 1.00 88.88 100 LYS A N 1
ATOM 865 C CA . LYS A 1 100 ? 0.433 11.185 5.414 1.00 88.88 100 LYS A CA 1
ATOM 866 C C . LYS A 1 100 ? 1.044 9.785 5.436 1.00 88.88 100 LYS A C 1
ATOM 868 O O . LYS A 1 100 ? 2.238 9.673 5.659 1.00 88.88 100 LYS A O 1
ATOM 873 N N . ASN A 1 101 ? 0.243 8.737 5.241 1.00 91.31 101 ASN A N 1
ATOM 874 C CA . ASN A 1 101 ? 0.650 7.359 5.556 1.00 91.31 101 ASN A CA 1
ATOM 875 C C . ASN A 1 101 ? 0.749 6.444 4.332 1.00 91.31 101 ASN A C 1
ATOM 877 O O . ASN A 1 101 ? 0.890 5.230 4.481 1.00 91.31 101 ASN A O 1
ATOM 881 N N . ILE A 1 102 ? 0.618 7.003 3.131 1.00 92.62 102 ILE A N 1
ATOM 882 C CA . ILE A 1 102 ? 0.744 6.248 1.890 1.00 92.62 102 ILE A CA 1
ATOM 883 C C . ILE A 1 102 ? 1.863 6.870 1.077 1.00 92.62 102 ILE A C 1
ATOM 885 O O . ILE A 1 102 ? 1.801 8.053 0.735 1.00 92.62 102 ILE A O 1
ATOM 889 N N . LEU A 1 103 ? 2.865 6.054 0.765 1.00 91.81 103 LEU A N 1
ATOM 890 C CA . LEU A 1 103 ? 3.904 6.427 -0.175 1.00 91.81 103 LEU A CA 1
ATOM 891 C C . LEU A 1 103 ? 3.379 6.147 -1.575 1.00 91.81 103 LEU A C 1
ATOM 893 O O . LEU A 1 103 ? 3.242 4.992 -1.969 1.00 91.81 103 LEU A O 1
ATOM 897 N N . TRP A 1 104 ? 3.035 7.208 -2.291 1.00 90.12 104 TRP A N 1
ATOM 898 C CA . TRP A 1 104 ? 2.539 7.133 -3.657 1.00 90.12 104 TRP A CA 1
ATOM 899 C C . TRP A 1 104 ? 3.685 7.304 -4.656 1.00 90.12 104 TRP A C 1
ATOM 901 O O . TRP A 1 104 ? 4.592 8.095 -4.420 1.00 90.12 104 TRP A O 1
ATOM 911 N N . SER A 1 105 ? 3.597 6.621 -5.791 1.00 85.69 105 SER A N 1
ATOM 912 C CA . SER A 1 105 ? 4.563 6.657 -6.885 1.00 85.69 105 SER A CA 1
ATOM 913 C C . SER A 1 105 ? 3.848 6.610 -8.235 1.00 85.69 105 SER A C 1
ATOM 915 O O . SER A 1 105 ? 2.776 6.010 -8.358 1.00 85.69 105 SER A O 1
ATOM 917 N N . ARG A 1 106 ? 4.449 7.234 -9.253 1.00 78.94 106 ARG A N 1
ATOM 918 C CA . ARG A 1 106 ? 4.008 7.198 -10.664 1.00 78.94 106 ARG A CA 1
ATOM 919 C C . ARG A 1 106 ? 4.479 5.954 -11.425 1.00 78.94 106 ARG A C 1
ATOM 921 O O . ARG A 1 106 ? 4.551 5.963 -12.652 1.00 78.94 106 ARG A O 1
ATOM 928 N N . PHE A 1 107 ? 4.884 4.925 -10.698 1.00 68.62 107 PHE A N 1
ATOM 929 C CA . PHE A 1 107 ? 5.492 3.737 -11.256 1.00 68.62 107 PHE A CA 1
ATOM 930 C C . PHE A 1 107 ? 4.582 2.536 -11.013 1.00 68.62 107 PHE A C 1
ATOM 932 O O . PHE A 1 107 ? 4.298 2.171 -9.873 1.00 68.62 107 PHE A O 1
ATOM 939 N N . ILE A 1 108 ? 4.058 1.986 -12.109 1.00 57.22 108 ILE A N 1
ATOM 940 C CA . ILE A 1 108 ? 3.002 0.962 -12.122 1.00 57.22 108 ILE A CA 1
ATOM 941 C C . ILE A 1 108 ? 3.560 -0.445 -11.880 1.00 57.22 108 ILE A C 1
ATOM 943 O O . ILE A 1 108 ? 2.829 -1.369 -11.537 1.00 57.22 108 ILE A O 1
ATOM 947 N N . GLU A 1 109 ? 4.859 -0.627 -12.042 1.00 55.97 109 GLU A N 1
ATOM 948 C CA . GLU A 1 109 ? 5.467 -1.947 -12.026 1.00 55.97 109 GLU A CA 1
ATOM 949 C C . GLU A 1 109 ? 6.748 -1.858 -11.231 1.00 55.97 109 GLU A C 1
ATOM 951 O O . GLU A 1 109 ? 7.832 -2.001 -11.764 1.00 55.97 109 GLU A O 1
ATOM 956 N N . TRP A 1 110 ? 6.651 -1.639 -9.924 1.00 56.72 110 TRP A N 1
ATOM 957 C CA . TRP A 1 110 ? 7.826 -1.652 -9.044 1.00 56.72 110 TRP A CA 1
ATOM 958 C C . TRP A 1 110 ? 8.687 -2.920 -9.209 1.00 56.72 110 TRP A C 1
ATOM 960 O O . TRP A 1 110 ? 9.834 -2.943 -8.801 1.00 56.72 110 TRP A O 1
ATOM 970 N N . HIS A 1 111 ? 8.156 -3.972 -9.825 1.00 51.19 111 HIS A N 1
ATOM 971 C CA . HIS A 1 111 ? 8.831 -5.224 -10.135 1.00 51.19 111 HIS A CA 1
ATOM 972 C C . HIS A 1 111 ? 9.524 -5.302 -11.509 1.00 51.19 111 HIS A C 1
ATOM 974 O O . HIS A 1 111 ? 10.394 -6.153 -11.647 1.00 51.19 111 HIS A O 1
ATOM 980 N N . GLU A 1 112 ? 9.198 -4.489 -12.523 1.00 47.66 112 GLU A N 1
ATOM 981 C CA . GLU A 1 112 ? 9.823 -4.635 -13.859 1.00 47.66 112 GLU A CA 1
ATOM 982 C C . GLU A 1 112 ? 10.962 -3.638 -14.106 1.00 47.66 112 GLU A C 1
ATOM 984 O O . GLU A 1 112 ? 12.093 -4.078 -14.323 1.00 47.66 112 GLU A O 1
ATOM 989 N N . PRO A 1 113 ? 10.769 -2.315 -13.991 1.00 46.25 113 PRO A N 1
ATOM 990 C CA . PRO A 1 113 ? 11.831 -1.377 -14.282 1.00 46.25 113 PRO A CA 1
ATOM 991 C C . PRO A 1 113 ? 12.685 -1.023 -13.052 1.00 46.25 113 PRO A C 1
ATOM 993 O O . PRO A 1 113 ? 13.799 -0.582 -13.267 1.00 46.25 113 PRO A O 1
ATOM 996 N N . LEU A 1 114 ? 12.324 -1.352 -11.793 1.00 44.72 114 LEU A N 1
ATOM 997 C CA . LEU A 1 114 ? 13.356 -1.390 -10.725 1.00 44.72 114 LEU A CA 1
ATOM 998 C C . LEU A 1 114 ? 14.367 -2.518 -10.969 1.00 44.72 114 LEU A C 1
ATOM 1000 O O . LEU A 1 114 ? 15.511 -2.378 -10.573 1.00 44.72 114 LEU A O 1
ATOM 1004 N N . ASN A 1 115 ? 13.984 -3.599 -11.657 1.00 47.38 115 ASN A N 1
ATOM 1005 C CA . ASN A 1 115 ? 14.916 -4.668 -12.019 1.00 47.38 115 ASN A CA 1
ATOM 1006 C C . ASN A 1 115 ? 15.790 -4.313 -13.228 1.00 47.38 115 ASN A C 1
ATOM 1008 O O . ASN A 1 115 ? 16.918 -4.786 -13.291 1.00 47.38 115 ASN A O 1
ATOM 1012 N N . HIS A 1 116 ? 15.291 -3.502 -14.170 1.00 45.94 116 HIS A N 1
ATOM 1013 C CA . HIS A 1 116 ? 16.045 -3.107 -15.365 1.00 45.94 116 HIS A CA 1
ATOM 1014 C C . HIS A 1 116 ? 16.813 -1.789 -15.206 1.00 45.94 116 HIS A C 1
ATOM 1016 O O . HIS A 1 116 ? 17.925 -1.678 -15.708 1.00 45.94 116 HIS A O 1
ATOM 1022 N N . GLU A 1 117 ? 16.266 -0.807 -14.490 1.00 48.72 117 GLU A N 1
ATOM 1023 C CA . GLU A 1 117 ? 16.924 0.483 -14.275 1.00 48.72 117 GLU A CA 1
ATOM 1024 C C . GLU A 1 117 ? 17.971 0.424 -13.150 1.00 48.72 117 GLU A C 1
ATOM 1026 O O . GLU A 1 117 ? 18.979 1.114 -13.262 1.00 48.72 117 GLU A O 1
ATOM 1031 N N . TRP A 1 118 ? 17.829 -0.447 -12.130 1.00 48.44 118 TRP A N 1
ATOM 1032 C CA . TRP A 1 118 ? 18.920 -0.712 -11.163 1.00 48.44 118 TRP A CA 1
ATOM 1033 C C . TRP A 1 118 ? 20.182 -1.261 -11.830 1.00 48.44 118 TRP A C 1
ATOM 1035 O O . TRP A 1 118 ? 21.283 -1.032 -11.337 1.00 48.44 118 TRP A O 1
ATOM 1045 N N . GLU A 1 119 ? 20.035 -2.019 -12.918 1.00 49.09 119 GLU A N 1
ATOM 1046 C CA . GLU A 1 119 ? 21.174 -2.590 -13.642 1.00 49.09 119 GLU A CA 1
ATOM 1047 C C . GLU A 1 119 ? 21.917 -1.541 -14.478 1.00 49.09 119 GLU A C 1
ATOM 10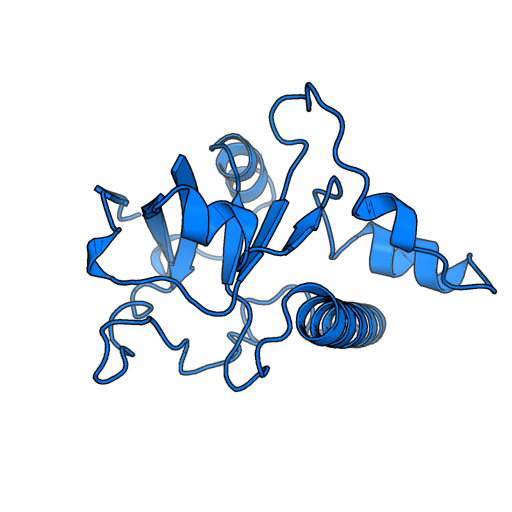49 O O . GLU A 1 119 ? 23.090 -1.735 -14.797 1.00 49.09 119 GLU A O 1
ATOM 1054 N N . THR A 1 120 ? 21.253 -0.441 -14.844 1.00 52.06 120 THR A N 1
ATOM 1055 C CA . THR A 1 120 ? 21.784 0.550 -15.791 1.00 52.06 120 THR A CA 1
ATOM 1056 C C . THR A 1 120 ? 22.071 1.919 -15.186 1.00 52.06 120 THR A C 1
ATOM 1058 O O . THR A 1 120 ? 22.843 2.674 -15.773 1.00 52.06 120 THR A O 1
ATOM 1061 N N . ASP A 1 121 ? 21.459 2.265 -14.052 1.00 55.78 121 ASP A N 1
ATOM 1062 C CA . ASP A 1 121 ? 21.702 3.534 -13.369 1.00 55.78 121 ASP A CA 1
ATOM 1063 C C . ASP A 1 121 ? 22.766 3.362 -12.278 1.00 55.78 121 ASP A C 1
ATOM 1065 O O . ASP A 1 121 ? 22.486 2.949 -11.151 1.00 55.78 121 ASP A O 1
ATOM 1069 N N . GLU A 1 122 ? 24.007 3.714 -12.622 1.00 50.66 122 GLU A N 1
ATOM 1070 C CA . GLU A 1 122 ? 25.161 3.686 -11.715 1.00 50.66 122 GLU A CA 1
ATOM 1071 C C . GLU A 1 122 ? 24.979 4.597 -10.480 1.00 50.66 122 GLU A C 1
ATOM 1073 O O . GLU A 1 122 ? 25.705 4.435 -9.498 1.00 50.66 122 GLU A O 1
ATOM 1078 N N . ASN A 1 123 ? 24.002 5.521 -10.501 1.00 53.88 123 ASN A N 1
ATOM 1079 C CA . ASN A 1 123 ? 23.731 6.475 -9.420 1.00 53.88 123 ASN A CA 1
ATOM 1080 C C . ASN A 1 123 ? 22.440 6.188 -8.624 1.00 53.88 123 ASN A C 1
ATOM 1082 O O . ASN A 1 123 ? 22.219 6.841 -7.605 1.00 53.88 123 ASN A O 1
ATOM 1086 N N . GLN A 1 124 ? 21.620 5.209 -9.037 1.00 56.22 124 GLN A N 1
ATOM 1087 C CA . GLN A 1 124 ? 20.389 4.775 -8.347 1.00 56.22 124 GLN A CA 1
ATOM 1088 C C . GLN A 1 124 ? 19.389 5.908 -7.999 1.00 56.22 124 GLN A C 1
ATOM 1090 O O . GLN A 1 124 ? 18.737 5.867 -6.949 1.00 56.22 124 GLN A O 1
ATOM 1095 N N . GLU A 1 125 ? 19.226 6.933 -8.845 1.00 59.09 125 GLU A N 1
ATOM 1096 C CA . GLU A 1 125 ? 18.379 8.098 -8.523 1.00 59.09 125 GLU A CA 1
ATOM 1097 C C . GLU A 1 125 ? 16.900 7.899 -8.934 1.00 59.09 125 GLU A C 1
ATOM 1099 O O . GLU A 1 125 ? 16.343 8.572 -9.806 1.00 59.09 125 GLU A O 1
ATOM 1104 N N . PHE A 1 126 ? 16.198 7.008 -8.227 1.00 70.31 126 PHE A N 1
ATOM 1105 C CA . PHE A 1 126 ? 14.761 6.738 -8.433 1.00 70.31 126 PHE A CA 1
ATOM 1106 C C . PHE A 1 126 ? 13.821 7.748 -7.760 1.00 70.31 126 PHE A C 1
ATOM 1108 O O . PHE A 1 126 ? 12.606 7.595 -7.789 1.00 70.31 126 PHE A O 1
ATOM 1115 N N . GLU A 1 127 ? 14.354 8.809 -7.162 1.00 75.50 127 GLU A N 1
ATOM 1116 C CA . GLU A 1 127 ? 13.597 9.828 -6.419 1.00 75.50 127 GLU A CA 1
ATOM 1117 C C . GLU A 1 127 ? 12.439 10.440 -7.233 1.00 75.50 127 GLU A C 1
ATOM 1119 O O . GLU A 1 127 ? 11.359 10.714 -6.702 1.00 75.50 127 GLU A O 1
ATOM 1124 N N . HIS A 1 128 ? 12.629 10.580 -8.546 1.00 78.38 128 HIS A N 1
ATOM 1125 C CA . HIS A 1 128 ? 11.660 11.163 -9.471 1.00 78.38 128 HIS A CA 1
ATOM 1126 C C . HIS A 1 128 ? 10.358 10.344 -9.610 1.00 78.38 128 HIS A C 1
ATOM 1128 O O . HIS A 1 128 ? 9.333 10.872 -10.055 1.00 78.38 128 HIS A O 1
ATOM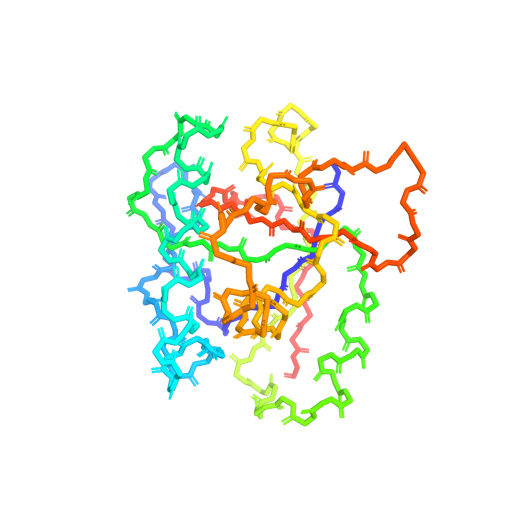 1134 N N . ILE A 1 129 ? 10.344 9.061 -9.219 1.00 79.12 129 ILE A N 1
ATOM 1135 C CA . ILE A 1 129 ? 9.119 8.243 -9.235 1.00 79.12 129 ILE A CA 1
ATOM 1136 C C . ILE A 1 129 ? 8.097 8.721 -8.196 1.00 79.12 129 ILE A C 1
ATOM 1138 O O . ILE A 1 129 ? 6.918 8.375 -8.276 1.00 79.12 129 ILE A O 1
ATOM 1142 N N . PHE A 1 130 ? 8.517 9.532 -7.225 1.00 84.44 130 PHE A N 1
ATOM 1143 C CA . PHE A 1 130 ? 7.633 10.116 -6.219 1.00 84.44 130 PHE A CA 1
ATOM 1144 C C . PHE A 1 130 ? 7.021 11.454 -6.665 1.00 84.44 130 PHE A C 1
ATOM 1146 O O . PHE A 1 130 ? 6.093 11.953 -6.020 1.00 84.44 130 PHE A O 1
ATOM 1153 N N . ASP A 1 131 ? 7.461 12.007 -7.800 1.00 84.25 131 ASP A N 1
ATOM 1154 C CA . ASP A 1 131 ? 6.938 13.252 -8.365 1.00 84.25 131 ASP A CA 1
ATOM 1155 C C . ASP A 1 131 ? 5.614 13.014 -9.100 1.00 84.25 131 ASP A C 1
ATOM 1157 O O . ASP A 1 131 ? 5.531 12.895 -10.328 1.00 84.25 131 ASP A O 1
ATOM 1161 N N . ILE A 1 132 ? 4.535 12.933 -8.322 1.00 84.81 132 ILE A N 1
ATOM 1162 C CA . ILE A 1 132 ? 3.196 12.677 -8.852 1.00 84.81 132 ILE A CA 1
ATOM 1163 C C . ILE A 1 132 ? 2.663 13.924 -9.565 1.00 84.81 132 ILE A C 1
ATOM 1165 O O . ILE A 1 132 ? 2.519 14.983 -8.941 1.00 84.81 132 ILE A O 1
ATOM 1169 N N . PRO A 1 133 ? 2.284 13.820 -10.851 1.00 81.12 133 PRO A N 1
ATOM 1170 C CA . PRO A 1 133 ? 1.688 14.937 -11.568 1.00 81.12 133 PRO A CA 1
ATOM 1171 C C . PRO A 1 133 ? 0.358 15.357 -10.930 1.00 81.12 133 PRO A C 1
ATOM 1173 O O . PRO A 1 133 ? -0.389 14.542 -10.391 1.00 81.12 133 PRO A O 1
ATOM 1176 N N . LYS A 1 134 ? 0.002 16.643 -11.055 1.00 82.25 134 LYS A N 1
ATOM 1177 C CA . LYS A 1 134 ? -1.280 17.176 -10.544 1.00 82.25 134 LYS A CA 1
ATOM 1178 C C . LYS A 1 134 ? -2.502 16.473 -11.152 1.00 82.25 134 LYS A C 1
ATOM 1180 O O . LYS A 1 134 ? -3.535 16.354 -10.496 1.00 82.25 134 LYS A O 1
ATOM 1185 N N . HIS A 1 135 ? -2.367 16.010 -12.393 1.00 80.81 135 HIS A N 1
ATOM 1186 C CA . HIS A 1 135 ? -3.392 15.301 -13.153 1.00 80.81 135 HIS A CA 1
ATOM 1187 C C . HIS A 1 135 ? -2.798 13.995 -13.691 1.00 80.81 135 HIS A C 1
ATOM 1189 O O . HIS A 1 135 ? -2.416 13.948 -14.858 1.00 80.81 135 HIS A O 1
ATOM 1195 N N . PRO A 1 136 ? -2.645 12.965 -12.841 1.00 78.81 136 PRO A N 1
ATOM 1196 C CA . PRO A 1 136 ? -2.133 11.687 -13.305 1.00 78.81 136 PRO A CA 1
ATOM 1197 C C . PRO A 1 136 ? -3.128 11.050 -14.270 1.00 78.81 136 PRO A C 1
ATOM 1199 O O . PRO A 1 136 ? -4.346 11.201 -14.100 1.00 78.81 136 PRO A O 1
ATOM 1202 N N . GLY A 1 137 ? -2.605 10.345 -15.268 1.00 74.56 137 GLY A N 1
ATOM 1203 C CA . GLY A 1 137 ? -3.409 9.484 -16.110 1.00 74.56 137 GLY A CA 1
ATOM 1204 C C . GLY A 1 137 ? -4.015 8.342 -15.301 1.00 74.56 137 GLY A C 1
ATOM 1205 O O . GLY A 1 137 ? -3.702 8.095 -14.131 1.00 74.56 137 GLY A O 1
ATOM 1206 N N . TYR A 1 138 ? -4.968 7.676 -15.934 1.00 72.31 138 TYR A N 1
ATOM 1207 C CA . TYR A 1 138 ? -5.658 6.548 -15.336 1.00 72.31 138 TYR A CA 1
ATOM 1208 C C . TYR A 1 138 ? -4.721 5.342 -15.285 1.00 72.31 138 TYR A C 1
ATOM 1210 O O . TYR A 1 138 ? -4.168 4.962 -16.313 1.00 72.31 138 TYR A O 1
ATOM 1218 N N . GLY A 1 139 ? -4.563 4.754 -14.104 1.00 71.38 139 GLY A N 1
ATOM 1219 C CA . GLY A 1 139 ? -3.606 3.690 -13.855 1.00 71.38 139 GLY A CA 1
ATOM 1220 C C . GLY A 1 139 ? -2.192 4.167 -13.557 1.00 71.38 139 GLY A C 1
ATOM 1221 O O . GLY A 1 139 ? -1.354 3.338 -13.278 1.00 71.38 139 GLY A O 1
ATOM 1222 N N . ASP A 1 140 ? -1.881 5.463 -13.559 1.00 74.56 140 ASP A N 1
ATOM 1223 C CA . ASP A 1 140 ? -0.473 5.880 -13.448 1.00 74.56 140 ASP A CA 1
ATOM 1224 C C . ASP A 1 140 ? 0.097 5.773 -12.031 1.00 74.56 140 ASP A C 1
ATOM 1226 O O . ASP A 1 140 ? 1.309 5.832 -11.848 1.00 74.56 140 ASP A O 1
ATOM 1230 N N . ILE A 1 141 ? -0.764 5.663 -11.012 1.00 82.94 141 ILE A N 1
ATOM 1231 C CA . ILE A 1 141 ? -0.365 5.846 -9.615 1.00 82.94 141 ILE A CA 1
ATOM 1232 C C . ILE A 1 141 ? -0.612 4.595 -8.779 1.00 82.94 141 ILE A C 1
ATOM 1234 O O . ILE A 1 141 ? -1.756 4.171 -8.574 1.00 82.94 141 ILE A O 1
ATOM 1238 N N . GLN A 1 142 ? 0.467 4.114 -8.173 1.00 84.81 142 GLN A N 1
ATOM 1239 C CA . GLN A 1 142 ? 0.452 3.079 -7.148 1.00 84.81 142 GLN A CA 1
ATOM 1240 C C . GLN A 1 142 ? 0.938 3.636 -5.826 1.00 84.81 142 GLN A C 1
ATOM 1242 O O . GLN A 1 142 ? 1.651 4.636 -5.782 1.00 84.81 142 GLN A O 1
ATOM 1247 N N . GLY A 1 143 ? 0.541 3.005 -4.735 1.00 88.25 143 GLY A N 1
ATOM 1248 C CA . GLY A 1 143 ? 1.038 3.366 -3.425 1.00 88.25 143 GLY A CA 1
ATOM 1249 C C . GLY A 1 143 ? 1.247 2.163 -2.542 1.00 88.25 143 GLY A C 1
ATOM 1250 O O . GLY A 1 143 ? 0.691 1.093 -2.777 1.00 88.25 143 GLY A O 1
ATOM 1251 N N . VAL A 1 144 ? 2.027 2.368 -1.494 1.00 88.88 144 VAL A N 1
ATOM 1252 C CA . VAL A 1 144 ? 2.224 1.379 -0.443 1.00 88.88 144 VAL A CA 1
ATOM 1253 C C . VAL A 1 144 ? 1.958 1.989 0.921 1.00 88.88 144 VAL A C 1
ATOM 1255 O O . VAL A 1 144 ? 2.200 3.174 1.166 1.00 88.88 144 VAL A O 1
ATOM 1258 N N . THR A 1 145 ? 1.422 1.173 1.818 1.00 91.94 145 THR A N 1
ATOM 1259 C CA . THR A 1 145 ? 1.234 1.537 3.220 1.00 91.94 145 THR A CA 1
ATOM 1260 C C . THR A 1 145 ? 1.382 0.323 4.108 1.00 91.94 145 THR A C 1
ATOM 1262 O O . THR A 1 145 ? 1.045 -0.785 3.712 1.00 91.94 145 THR A O 1
ATOM 1265 N N . THR A 1 146 ? 1.813 0.528 5.342 1.00 89.88 146 THR A N 1
ATOM 1266 C CA . THR A 1 146 ? 1.737 -0.508 6.372 1.00 89.88 146 THR A CA 1
ATOM 1267 C C . THR A 1 146 ? 0.416 -0.460 7.140 1.00 89.88 146 THR A C 1
ATOM 1269 O O . THR A 1 146 ? 0.096 -1.373 7.888 1.00 89.88 146 THR A O 1
ATOM 1272 N N . ARG A 1 147 ? -0.387 0.598 7.007 1.00 90.38 147 ARG A N 1
ATOM 1273 C CA . ARG A 1 147 ? -1.505 0.868 7.917 1.00 90.38 147 ARG A CA 1
ATOM 1274 C C . ARG A 1 147 ? -2.812 1.013 7.137 1.00 90.38 147 ARG A C 1
ATOM 1276 O O . ARG A 1 147 ? -3.158 2.088 6.665 1.00 90.38 147 ARG A O 1
ATOM 1283 N N . LEU A 1 148 ? -3.583 -0.067 7.039 1.00 93.44 148 LEU A N 1
ATOM 1284 C CA . LEU A 1 148 ? -4.990 -0.012 6.629 1.00 93.44 148 LEU A CA 1
ATOM 1285 C C . LEU A 1 148 ? -5.879 -0.451 7.779 1.00 93.44 148 LEU A C 1
ATOM 1287 O O . LEU A 1 148 ? -5.669 -1.514 8.357 1.00 93.44 148 LEU A O 1
ATOM 1291 N N . HIS A 1 149 ? -6.882 0.356 8.097 1.00 95.19 149 HIS A N 1
ATOM 1292 C CA . HIS A 1 149 ? -7.857 0.020 9.120 1.00 95.19 149 HIS A CA 1
ATOM 1293 C C . HIS A 1 149 ? -8.997 -0.809 8.523 1.00 95.19 149 HIS A C 1
ATOM 1295 O O . HIS A 1 149 ? -9.544 -0.457 7.472 1.00 95.19 149 HIS A O 1
ATOM 1301 N N . LYS A 1 150 ? -9.399 -1.891 9.199 1.00 94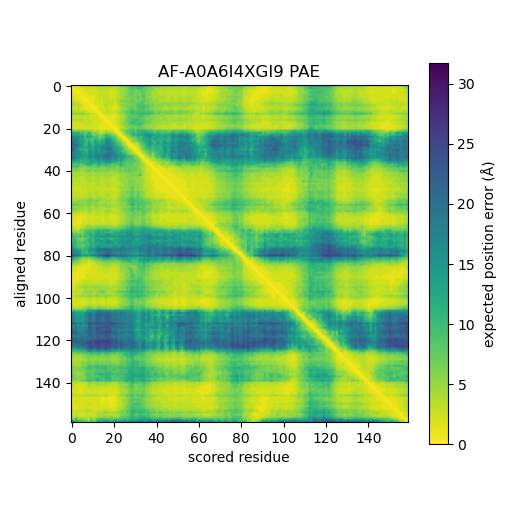.75 150 LYS A N 1
ATOM 1302 C CA . LYS A 1 150 ? -10.469 -2.783 8.712 1.00 94.75 150 LYS A CA 1
ATOM 1303 C C . LYS A 1 150 ? -11.813 -2.063 8.526 1.00 94.75 150 LYS A C 1
ATOM 1305 O O . LYS A 1 150 ? -12.555 -2.375 7.603 1.00 94.75 150 LYS A O 1
ATOM 1310 N N . ASP A 1 151 ? -12.101 -1.056 9.349 1.00 95.81 151 ASP A N 1
ATOM 1311 C CA . ASP A 1 151 ? -13.375 -0.323 9.280 1.00 95.81 151 ASP A CA 1
ATOM 1312 C C . ASP A 1 151 ? -13.471 0.596 8.052 1.00 95.81 151 ASP A C 1
ATOM 1314 O O . ASP A 1 151 ? -14.548 1.083 7.720 1.00 95.81 151 ASP A O 1
ATOM 1318 N N . TRP A 1 152 ? -12.362 0.827 7.341 1.00 96.50 152 TRP A N 1
ATOM 1319 C CA . TRP A 1 152 ? -12.380 1.574 6.082 1.00 96.50 152 TRP A CA 1
ATOM 1320 C C . TRP A 1 152 ? -12.820 0.710 4.897 1.00 96.50 152 TRP A C 1
ATOM 1322 O O . TRP A 1 152 ? -12.969 1.231 3.793 1.00 96.50 152 TRP A O 1
ATOM 1332 N N . ILE A 1 153 ? -13.030 -0.597 5.079 1.00 94.94 153 ILE A N 1
ATOM 1333 C CA . ILE A 1 153 ? -13.478 -1.485 4.005 1.00 94.94 153 ILE A CA 1
ATOM 1334 C C . ILE A 1 153 ? -14.886 -1.085 3.570 1.00 94.94 153 ILE A C 1
ATOM 1336 O O . ILE A 1 153 ? -15.855 -1.176 4.320 1.00 94.94 153 ILE A O 1
ATOM 1340 N N . LYS A 1 154 ? -15.007 -0.692 2.303 1.00 94.12 154 LYS A N 1
ATOM 1341 C CA . LYS A 1 154 ? -16.286 -0.358 1.679 1.00 94.12 154 LYS A CA 1
ATOM 1342 C C . LYS A 1 154 ? -16.889 -1.532 0.921 1.00 94.12 154 LYS A C 1
ATOM 1344 O O . LYS A 1 154 ? -18.111 -1.655 0.855 1.00 94.12 154 LYS A O 1
ATOM 1349 N N . LYS A 1 155 ? -16.045 -2.353 0.293 1.00 89.56 155 LYS A N 1
ATOM 1350 C CA . LYS A 1 155 ? -16.473 -3.506 -0.505 1.00 89.56 155 LYS A CA 1
ATOM 1351 C C . LYS A 1 155 ? -15.392 -4.578 -0.517 1.00 89.56 155 LYS A C 1
ATOM 1353 O O . LYS A 1 155 ? -14.220 -4.257 -0.700 1.00 89.56 155 LYS A O 1
ATOM 1358 N N . ILE A 1 156 ? -15.826 -5.830 -0.411 1.00 86.94 156 ILE A N 1
ATOM 1359 C CA . ILE A 1 156 ? -15.024 -7.018 -0.696 1.00 86.94 156 ILE A CA 1
ATOM 1360 C C . ILE A 1 156 ? -15.667 -7.702 -1.901 1.00 86.94 156 ILE A C 1
ATOM 1362 O O . ILE A 1 156 ? -16.885 -7.872 -1.942 1.00 86.94 156 ILE A O 1
ATOM 1366 N N . THR A 1 157 ? -14.874 -8.018 -2.919 1.00 84.31 157 THR A N 1
ATOM 1367 C CA . THR A 1 157 ? -15.311 -8.844 -4.048 1.00 84.31 157 THR A CA 1
ATOM 1368 C C . THR A 1 157 ? -14.532 -10.143 -3.984 1.00 84.31 157 THR A C 1
ATOM 1370 O O . THR A 1 157 ? -13.309 -10.134 -4.121 1.00 84.31 157 THR A O 1
ATOM 1373 N N . HIS A 1 158 ? -15.256 -11.224 -3.723 1.00 79.88 158 HIS A N 1
ATOM 1374 C CA . HIS A 1 158 ? -14.728 -12.580 -3.749 1.00 79.88 158 HIS A CA 1
ATOM 1375 C C . HIS A 1 158 ? -14.597 -13.036 -5.205 1.00 79.88 158 HIS A C 1
ATOM 1377 O O . HIS A 1 158 ? -15.448 -12.673 -6.027 1.00 79.88 158 HIS A O 1
ATOM 1383 N N . ASN A 1 159 ? -13.525 -13.763 -5.517 1.00 63.41 159 ASN A N 1
ATOM 1384 C CA . ASN A 1 159 ? -13.392 -14.483 -6.784 1.00 63.41 159 ASN A CA 1
ATOM 1385 C C . ASN A 1 159 ? -13.989 -15.885 -6.673 1.00 63.41 159 ASN A C 1
ATOM 1387 O O . ASN A 1 159 ? -13.992 -16.435 -5.548 1.00 63.41 159 ASN A O 1
#

Sequence (159 aa):
MKVYTVQPVDFLQSVDSEGFIYPKKRYTELSVFFDNPNAVGALHWLEEEYTKRIQLPLDRDLIWLWRDTCHLKYARKDNFTDFSKYNFYCFEIPIEFYRKNILWSRFIEWHEPLNHEWETDENQEFEHIFDIPKHPGYGDIQGVTTRLHKDWIKKITHN

Nearest PDB structures (foldseek):
  8flj-assembly1_M  TM=3.216E-01  e=7.157E+00  Pseudomonas aeruginosa PA14

Foldseek 3Di:
DKKKAKDFPCQCVAADPVQWTADPDPPLVQPLQNVDPLSVVLLVVVQVVLCVQLVDDPPGDKTKIDPDCVVVVVCVVVCRPDLQRIKMWMFDDDPVCVVRFKQKFQDLCSPPVSSVVVVPDPPPPPVCRSVDDPDRDDSRMMIIGRTDGPVRTPDIGHD

Radius of gyration: 15.37 Å; Cα contacts (8 Å, |Δi|>4): 227; chains: 1; bounding box: 42×36×37 Å

Secondary structure (DSSP, 8-state):
-EEEEEEETTGGG-B-TTSBB--SS--TTT-TTSS-HHHHHHHHHHHHHHHHHH-----SPPEEEESSSHHHHHHHHTT-S-GGGEEEEEEE--HHHHHHS-EEES-S-TTTHHHHHTTT-TT--GGGGG---SSPPTT--EEEES--BGGGEEEEEE-